Protein AF-A0A0L0DQ11-F1 (afdb_monomer)

Secondary structure (DSSP, 8-state):
-EEEE-SS-EEEEEEEEE----TTPPPEEEEEEEETTT--EEEEEEETT----EEEPP---EEEEEE-TTSEEEEEESS-TT--EEEEEEPP-TTSTTHHHHHHH-

Structure (mmCIF, N/CA/C/O backbone):
data_AF-A0A0L0DQ11-F1
#
_entry.id   AF-A0A0L0DQ11-F1
#
loop_
_atom_site.group_PDB
_atom_site.id
_atom_site.type_symbol
_atom_site.label_atom_id
_atom_site.label_alt_id
_atom_site.label_comp_id
_atom_site.label_asym_id
_atom_site.label_entity_id
_atom_site.label_seq_id
_atom_site.pdbx_PDB_ins_code
_atom_site.Cartn_x
_atom_site.Cartn_y
_atom_site.Cartn_z
_atom_site.occupancy
_atom_site.B_iso_or_equiv
_atom_site.auth_seq_id
_atom_site.auth_comp_id
_atom_site.auth_asym_id
_atom_site.auth_atom_id
_atom_site.pdbx_PDB_model_num
ATOM 1 N N . MET A 1 1 ? 9.891 -8.397 0.583 1.00 62.97 1 MET A N 1
ATOM 2 C CA . MET A 1 1 ? 9.316 -8.032 -0.735 1.00 62.97 1 MET A CA 1
ATOM 3 C C . MET A 1 1 ? 9.749 -6.612 -1.055 1.00 62.97 1 MET A C 1
ATOM 5 O O . MET A 1 1 ? 9.482 -5.743 -0.237 1.00 62.97 1 MET A O 1
ATOM 9 N N . TH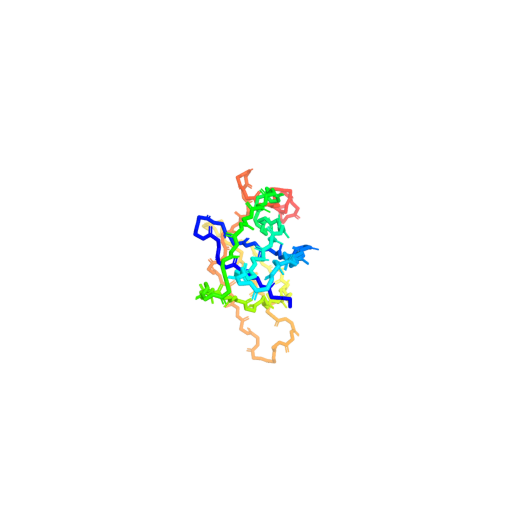R A 1 2 ? 10.456 -6.386 -2.164 1.00 74.56 2 THR A N 1
ATOM 10 C CA . THR A 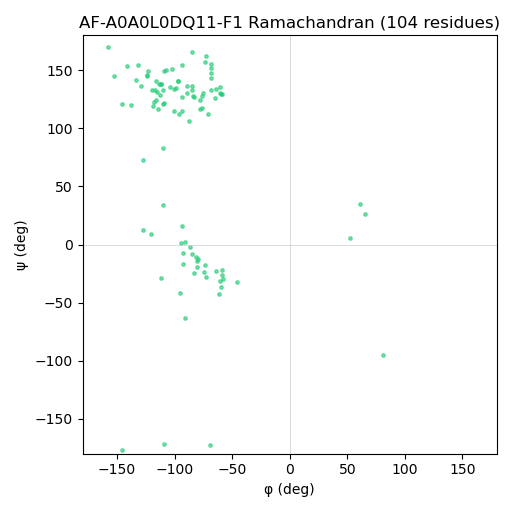1 2 ? 10.945 -5.044 -2.527 1.00 74.56 2 THR A CA 1
ATOM 11 C C . THR A 1 2 ? 9.845 -4.257 -3.221 1.00 74.56 2 THR A C 1
ATOM 13 O O . THR A 1 2 ? 9.258 -4.729 -4.197 1.00 74.56 2 THR A O 1
ATOM 16 N N . ILE A 1 3 ? 9.581 -3.063 -2.711 1.00 84.06 3 ILE A N 1
ATOM 17 C CA . ILE A 1 3 ? 8.610 -2.126 -3.260 1.00 84.06 3 ILE A CA 1
ATOM 18 C C . ILE A 1 3 ? 9.344 -0.925 -3.833 1.00 84.06 3 ILE A C 1
ATOM 20 O O . ILE A 1 3 ? 10.284 -0.430 -3.218 1.00 84.06 3 ILE A O 1
ATOM 24 N N . LEU A 1 4 ? 8.903 -0.463 -4.999 1.00 86.25 4 LEU A N 1
ATOM 25 C CA . LEU A 1 4 ? 9.477 0.680 -5.690 1.00 86.25 4 LEU A CA 1
ATOM 26 C C . LEU A 1 4 ? 8.655 1.944 -5.430 1.00 86.25 4 LEU A C 1
ATOM 28 O O . LEU A 1 4 ? 7.428 1.923 -5.564 1.00 86.25 4 LEU A O 1
ATOM 32 N N . ASP A 1 5 ? 9.345 3.042 -5.133 1.00 85.56 5 ASP A N 1
ATOM 33 C CA . ASP A 1 5 ? 8.780 4.387 -5.219 1.00 85.56 5 ASP A CA 1
ATOM 34 C C . ASP A 1 5 ? 8.595 4.758 -6.696 1.00 85.56 5 ASP A C 1
ATOM 36 O O . ASP A 1 5 ? 9.573 4.892 -7.437 1.00 85.56 5 ASP A O 1
ATOM 40 N N . CYS A 1 6 ? 7.344 4.879 -7.131 1.00 80.94 6 CYS A N 1
ATOM 41 C CA . CYS A 1 6 ? 6.983 5.255 -8.495 1.00 80.94 6 CYS A CA 1
ATOM 42 C C . CYS A 1 6 ? 6.379 6.669 -8.538 1.00 80.94 6 CYS A C 1
ATOM 44 O O . CYS A 1 6 ? 5.461 6.934 -9.318 1.00 80.94 6 CYS A O 1
ATOM 46 N N . GLY A 1 7 ? 6.852 7.567 -7.665 1.00 79.00 7 GLY A N 1
ATOM 47 C CA . GLY A 1 7 ? 6.374 8.942 -7.554 1.00 79.00 7 GLY A CA 1
ATOM 48 C C . GLY A 1 7 ? 5.087 9.015 -6.740 1.00 79.00 7 GLY A C 1
ATOM 49 O O . GLY A 1 7 ? 5.121 9.065 -5.518 1.00 79.00 7 GLY A O 1
ATOM 50 N N . GLU A 1 8 ? 3.937 9.009 -7.414 1.00 73.94 8 GLU A N 1
ATOM 51 C CA . GLU A 1 8 ? 2.626 9.094 -6.746 1.00 73.94 8 GLU A CA 1
ATOM 52 C C . GLU A 1 8 ? 2.135 7.747 -6.198 1.00 73.94 8 GLU A C 1
ATOM 54 O O . GLU A 1 8 ? 1.137 7.691 -5.485 1.00 73.94 8 GLU A O 1
ATOM 59 N N . ASN A 1 9 ? 2.792 6.640 -6.559 1.00 82.25 9 ASN A N 1
ATOM 60 C CA . ASN A 1 9 ? 2.362 5.304 -6.164 1.00 82.25 9 ASN A CA 1
ATOM 61 C C . ASN A 1 9 ? 3.524 4.462 -5.647 1.00 82.25 9 ASN A C 1
ATOM 63 O O . ASN A 1 9 ? 4.622 4.447 -6.201 1.00 82.25 9 ASN A O 1
ATOM 67 N N . VAL A 1 10 ? 3.225 3.685 -4.615 1.00 89.06 10 VAL A N 1
ATOM 68 C CA . VAL A 1 10 ? 4.125 2.707 -4.018 1.00 89.06 10 VAL A CA 1
ATOM 69 C C . VAL A 1 10 ? 3.799 1.345 -4.631 1.00 89.06 10 VAL A C 1
ATOM 71 O O . VAL A 1 10 ? 2.702 0.822 -4.436 1.00 89.06 10 VAL A O 1
ATOM 74 N N . CYS A 1 11 ? 4.712 0.783 -5.426 1.00 92.19 11 CYS A N 1
ATOM 75 C CA . CYS A 1 11 ? 4.401 -0.360 -6.290 1.00 92.19 11 CYS A CA 1
ATOM 76 C C . CYS A 1 11 ? 5.197 -1.618 -5.943 1.00 92.19 11 CYS A C 1
ATOM 78 O O . CYS A 1 11 ? 6.427 -1.612 -5.866 1.00 92.19 11 CYS A O 1
ATOM 80 N N . LYS A 1 12 ? 4.497 -2.750 -5.859 1.00 91.94 12 LYS A N 1
ATOM 81 C CA . LYS A 1 12 ? 5.109 -4.077 -5.909 1.00 91.94 12 LYS A CA 1
ATOM 82 C C . LYS A 1 12 ? 5.448 -4.406 -7.359 1.00 91.94 12 LYS A C 1
ATOM 84 O O . LYS A 1 12 ? 4.570 -4.410 -8.223 1.00 91.94 12 LYS A O 1
ATOM 89 N N . ILE A 1 13 ? 6.712 -4.718 -7.626 1.00 91.12 13 ILE A N 1
ATOM 90 C CA . ILE A 1 13 ? 7.146 -5.117 -8.966 1.00 91.12 13 ILE A CA 1
ATOM 91 C C . ILE A 1 13 ? 6.706 -6.552 -9.249 1.00 91.12 13 ILE A C 1
ATOM 93 O O . ILE A 1 13 ? 6.920 -7.454 -8.441 1.00 91.12 13 ILE A O 1
ATOM 97 N N . THR A 1 14 ? 6.080 -6.749 -10.406 1.00 92.88 14 THR A N 1
ATOM 98 C CA . THR A 1 14 ? 5.548 -8.045 -10.854 1.00 92.88 14 THR A CA 1
ATOM 99 C C . THR A 1 14 ? 6.309 -8.621 -12.042 1.00 92.88 14 THR A C 1
ATOM 101 O O . THR A 1 14 ? 6.370 -9.836 -12.179 1.00 92.88 14 THR A O 1
ATOM 104 N N . ASP A 1 15 ? 6.900 -7.771 -12.888 1.00 92.88 15 ASP A N 1
ATOM 105 C CA . ASP A 1 15 ? 7.671 -8.195 -14.058 1.00 92.88 15 ASP A CA 1
ATOM 106 C C . ASP A 1 15 ? 8.738 -7.153 -14.424 1.00 92.88 15 ASP A C 1
ATOM 108 O O . ASP A 1 15 ? 8.521 -5.944 -14.289 1.00 92.88 15 ASP A O 1
ATOM 112 N N . VAL A 1 16 ? 9.890 -7.626 -14.906 1.00 90.94 16 VAL A N 1
ATOM 113 C CA . VAL A 1 16 ? 11.001 -6.789 -15.377 1.00 90.94 16 VAL A CA 1
ATOM 114 C C . VAL A 1 16 ? 11.578 -7.385 -16.656 1.00 90.94 16 VAL A C 1
ATOM 116 O O . VAL A 1 16 ? 12.123 -8.486 -16.651 1.00 90.94 16 VAL A O 1
ATOM 119 N N . LYS A 1 17 ? 11.540 -6.623 -17.753 1.00 92.12 17 LYS A N 1
ATOM 120 C CA . LYS A 1 17 ? 12.147 -7.002 -19.037 1.00 92.12 17 LYS A CA 1
ATOM 121 C C . LYS A 1 17 ? 13.304 -6.080 -19.377 1.00 92.12 17 LYS A C 1
ATOM 123 O O . LYS A 1 17 ? 13.203 -4.867 -19.241 1.00 92.12 17 LYS A O 1
ATOM 128 N N . LEU A 1 18 ? 14.397 -6.640 -19.876 1.00 91.00 18 LEU A N 1
ATOM 129 C CA . LEU A 1 18 ? 15.550 -5.871 -20.343 1.00 91.00 18 LEU A CA 1
ATOM 130 C C . LEU A 1 18 ? 15.528 -5.773 -21.869 1.00 91.00 18 LEU A C 1
ATOM 132 O O . LEU A 1 18 ? 15.327 -6.774 -22.558 1.00 91.00 18 LEU A O 1
ATOM 136 N N . SER A 1 19 ? 15.759 -4.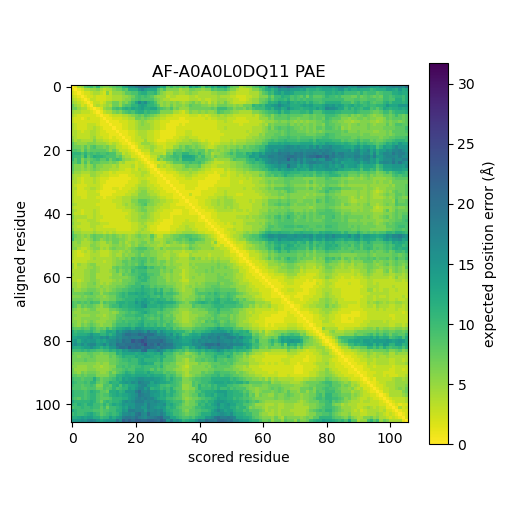577 -22.406 1.00 92.75 19 SER A N 1
ATOM 137 C CA . SER A 1 19 ? 15.999 -4.404 -23.834 1.00 92.75 19 SER A CA 1
ATOM 138 C C . SER A 1 19 ? 17.345 -5.020 -24.213 1.00 92.75 19 SER A C 1
ATOM 140 O O . SER A 1 19 ? 18.298 -5.011 -23.432 1.00 92.75 19 SER A O 1
ATOM 142 N N . ARG A 1 20 ? 17.427 -5.543 -25.439 1.00 87.31 20 ARG A N 1
ATOM 143 C CA . ARG A 1 20 ? 18.666 -6.051 -26.038 1.00 87.31 20 ARG A CA 1
ATOM 144 C C . ARG A 1 20 ? 19.090 -5.109 -27.163 1.00 87.31 20 ARG A C 1
ATOM 146 O O . ARG A 1 20 ? 18.712 -5.333 -28.312 1.00 87.31 20 ARG A O 1
ATOM 153 N N . PRO A 1 21 ? 19.774 -4.002 -26.843 1.00 84.56 21 PRO A N 1
ATOM 154 C CA . PRO A 1 21 ? 20.253 -3.086 -27.864 1.00 84.56 21 PRO A CA 1
ATOM 155 C C . PRO A 1 21 ? 21.363 -3.725 -28.710 1.00 84.56 21 PRO A C 1
ATOM 157 O O . PRO A 1 21 ? 22.077 -4.615 -28.253 1.00 84.56 21 PRO A O 1
ATOM 160 N N . GLY A 1 22 ? 21.526 -3.241 -29.944 1.00 87.56 22 GLY A N 1
ATOM 161 C CA . GLY A 1 22 ? 22.671 -3.589 -30.789 1.00 87.56 22 GLY A CA 1
ATOM 162 C C . GLY A 1 22 ? 23.990 -2.988 -30.280 1.00 87.56 22 GLY A C 1
ATOM 163 O O . GLY A 1 22 ? 24.036 -2.360 -29.226 1.00 87.56 22 GLY A O 1
ATOM 164 N N . LYS A 1 23 ? 25.060 -3.125 -31.074 1.00 85.88 23 LYS A N 1
ATOM 165 C CA . LYS A 1 23 ? 26.465 -2.828 -30.711 1.00 85.88 23 LYS A CA 1
ATOM 166 C C . LYS A 1 23 ? 26.723 -1.500 -29.973 1.00 85.88 23 LYS A C 1
ATOM 168 O O . LYS A 1 23 ? 27.647 -1.436 -29.173 1.00 85.88 23 LYS A O 1
ATOM 173 N N . HIS A 1 24 ? 25.940 -0.456 -30.241 1.00 89.94 24 HIS A N 1
ATOM 174 C CA . HIS A 1 24 ? 26.125 0.882 -29.661 1.00 89.94 24 HIS A CA 1
ATOM 175 C C . HIS A 1 24 ? 24.923 1.380 -28.847 1.00 89.94 24 HIS A C 1
ATOM 177 O O . HIS A 1 24 ? 24.865 2.557 -28.507 1.00 89.94 24 HIS A O 1
ATOM 183 N N . GLY A 1 25 ? 23.927 0.534 -28.576 1.00 85.56 25 GLY A N 1
ATOM 184 C CA . GLY A 1 25 ? 22.715 0.983 -27.895 1.00 85.56 25 GLY A CA 1
ATOM 185 C C . GLY A 1 25 ? 22.768 0.793 -26.380 1.00 85.56 25 GLY A C 1
ATOM 186 O O . GLY A 1 25 ? 23.432 -0.099 -25.857 1.00 85.56 25 GLY A O 1
ATOM 187 N N . HIS A 1 26 ? 22.001 1.619 -25.674 1.00 87.69 26 HIS A N 1
ATOM 188 C CA . HIS A 1 26 ? 21.859 1.538 -24.224 1.00 87.69 26 HIS A CA 1
ATOM 189 C C . HIS A 1 26 ? 20.716 0.601 -23.833 1.00 87.69 26 HIS A C 1
ATOM 191 O O . HIS A 1 26 ? 19.625 0.643 -24.415 1.00 87.69 26 HIS A O 1
ATOM 197 N N . ALA A 1 27 ? 20.962 -0.237 -22.827 1.00 89.12 27 ALA A N 1
ATOM 198 C CA . ALA A 1 27 ? 19.939 -1.114 -22.282 1.00 89.12 27 ALA A CA 1
ATOM 199 C C . ALA A 1 27 ? 18.860 -0.294 -21.559 1.00 89.12 27 ALA A C 1
ATOM 201 O O . ALA A 1 27 ? 19.139 0.707 -20.893 1.00 89.12 27 ALA A O 1
ATOM 202 N N . LYS A 1 28 ? 17.616 -0.746 -21.689 1.00 90.69 28 LYS A N 1
ATOM 203 C CA . LYS A 1 28 ? 16.429 -0.186 -21.045 1.00 90.69 28 LYS A CA 1
ATOM 204 C C . LYS A 1 28 ? 15.736 -1.285 -20.256 1.00 90.69 28 LYS A C 1
ATOM 206 O O . LYS A 1 28 ? 15.751 -2.439 -20.676 1.00 90.69 28 LYS A O 1
ATOM 211 N N . LYS A 1 29 ? 15.130 -0.941 -19.129 1.00 91.31 29 LYS A N 1
ATOM 212 C CA . LYS A 1 29 ? 14.375 -1.862 -18.279 1.00 91.31 29 LYS A CA 1
ATOM 213 C C . LYS A 1 29 ? 12.904 -1.490 -18.390 1.00 91.31 29 LYS A C 1
ATOM 215 O O . LYS A 1 29 ? 12.550 -0.359 -18.101 1.00 91.31 29 LYS A O 1
ATOM 220 N N . PHE A 1 30 ? 12.063 -2.411 -18.820 1.00 92.25 30 PHE A N 1
ATOM 221 C CA . PHE A 1 30 ? 10.614 -2.272 -18.790 1.00 92.25 30 PHE A CA 1
ATOM 222 C C . PHE A 1 30 ? 10.142 -2.914 -17.499 1.00 92.25 30 PHE A C 1
ATOM 224 O O . PHE A 1 30 ? 10.324 -4.115 -17.310 1.00 92.25 30 PHE A O 1
A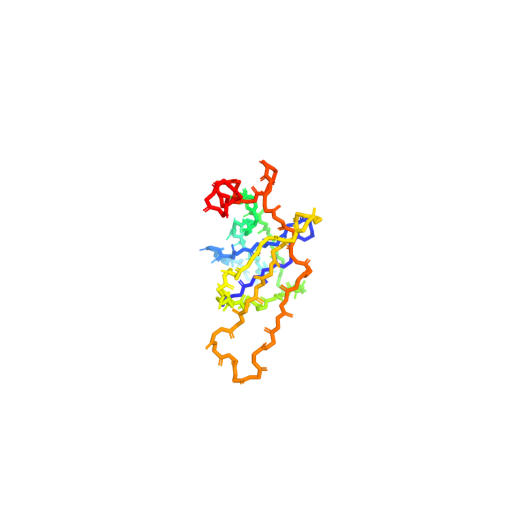TOM 231 N N . VAL A 1 31 ? 9.581 -2.119 -16.605 1.00 91.44 31 VAL A N 1
ATOM 232 C CA . VAL A 1 31 ? 9.144 -2.573 -15.291 1.00 91.44 31 VAL A CA 1
ATOM 233 C C . VAL A 1 31 ? 7.632 -2.488 -15.247 1.00 91.44 31 VAL A C 1
ATOM 235 O O . VAL A 1 31 ? 7.051 -1.463 -15.590 1.00 91.44 31 VAL A O 1
ATOM 238 N N . THR A 1 32 ? 6.994 -3.580 -14.844 1.00 92.62 32 THR A N 1
ATOM 239 C CA . THR A 1 32 ? 5.554 -3.640 -14.600 1.00 92.62 32 THR A CA 1
ATOM 240 C C . THR A 1 32 ? 5.311 -4.026 -13.151 1.00 92.62 32 THR A C 1
ATOM 242 O O . THR A 1 32 ? 5.899 -4.984 -12.640 1.00 92.62 32 THR A O 1
ATOM 245 N N . GLY A 1 33 ? 4.421 -3.302 -12.488 1.00 92.38 33 GLY A N 1
ATOM 246 C CA . GLY A 1 33 ? 4.044 -3.547 -11.104 1.00 92.38 33 GLY A CA 1
ATOM 247 C C . GLY A 1 33 ? 2.581 -3.229 -10.839 1.00 92.38 33 GLY A C 1
ATOM 248 O O . GLY A 1 33 ? 1.831 -2.863 -11.745 1.00 92.38 33 GLY A O 1
ATOM 249 N N . LYS A 1 34 ? 2.194 -3.364 -9.577 1.00 92.62 34 LYS A N 1
ATOM 250 C CA . LYS A 1 34 ? 0.885 -2.967 -9.059 1.00 92.62 34 LYS A CA 1
ATOM 251 C C . LYS A 1 34 ? 1.080 -2.104 -7.820 1.00 92.62 34 LYS A C 1
ATOM 253 O O . LYS A 1 34 ? 1.923 -2.430 -6.983 1.00 92.62 34 LYS A O 1
ATOM 258 N N . CYS A 1 35 ? 0.327 -1.014 -7.722 1.00 90.12 35 CYS A N 1
ATOM 259 C CA . CYS A 1 35 ? 0.275 -0.187 -6.521 1.00 90.12 35 CYS A CA 1
ATOM 260 C C . CYS A 1 35 ? -0.217 -1.042 -5.348 1.00 90.12 35 CYS A C 1
ATOM 262 O O . CYS A 1 35 ? -1.226 -1.727 -5.482 1.00 90.12 35 CYS A O 1
ATOM 264 N N . VAL A 1 36 ? 0.490 -1.026 -4.217 1.00 88.06 36 VAL A N 1
ATOM 265 C CA . VAL A 1 36 ? 0.136 -1.881 -3.067 1.00 88.06 36 VAL A CA 1
ATOM 266 C C . VAL A 1 36 ? -1.103 -1.415 -2.321 1.00 88.06 36 VAL A C 1
ATOM 268 O O . VAL A 1 36 ? -1.696 -2.203 -1.598 1.00 88.06 36 VAL A O 1
ATOM 271 N N . LEU A 1 37 ? -1.493 -0.158 -2.526 1.00 85.44 37 LEU A N 1
ATOM 272 C CA . LEU A 1 37 ? -2.731 0.394 -1.997 1.00 85.44 37 LEU A CA 1
ATOM 273 C C . LEU A 1 37 ? -3.843 0.181 -3.034 1.00 85.44 37 LEU A C 1
ATOM 275 O O . LEU A 1 37 ? -4.763 -0.592 -2.846 1.00 85.44 37 LEU A O 1
ATOM 279 N N . THR A 1 38 ? -3.727 0.784 -4.212 1.00 86.69 38 THR A N 1
ATOM 280 C CA . THR A 1 38 ? -4.875 0.858 -5.139 1.00 86.69 38 THR A CA 1
ATOM 281 C C . THR A 1 38 ? -5.048 -0.340 -6.086 1.00 86.69 38 THR A C 1
ATOM 283 O O . THR A 1 38 ? -5.927 -0.305 -6.940 1.00 86.69 38 THR A O 1
ATOM 286 N N . ASP A 1 39 ? -4.156 -1.338 -6.048 1.00 87.75 39 ASP A N 1
ATOM 287 C CA . ASP A 1 39 ? -3.995 -2.428 -7.041 1.00 87.75 39 ASP A CA 1
ATOM 288 C C . ASP A 1 39 ? -3.853 -1.963 -8.512 1.00 87.75 39 ASP A C 1
ATOM 290 O O . ASP A 1 39 ? -3.768 -2.765 -9.450 1.00 87.75 39 ASP A O 1
ATOM 294 N N . ARG A 1 40 ? -3.765 -0.647 -8.746 1.00 88.94 40 ARG A N 1
ATOM 295 C CA . ARG A 1 40 ? -3.615 -0.072 -10.081 1.00 88.94 40 ARG A CA 1
ATOM 296 C C . ARG A 1 40 ? -2.292 -0.509 -10.688 1.00 88.94 40 ARG A C 1
ATOM 298 O O . ARG A 1 40 ? -1.235 -0.451 -10.055 1.00 88.94 40 ARG A O 1
ATOM 305 N N . LYS A 1 41 ? -2.355 -0.934 -11.947 1.00 91.00 41 LYS A N 1
ATOM 306 C CA . LYS A 1 41 ? -1.181 -1.358 -12.704 1.00 91.00 41 LYS A CA 1
ATOM 307 C C . LYS A 1 41 ? -0.274 -0.162 -12.987 1.00 91.00 41 LYS A C 1
ATOM 309 O O . LYS A 1 41 ? -0.717 0.860 -13.499 1.00 91.00 41 LYS A O 1
ATOM 314 N N . PHE A 1 42 ? 1.010 -0.354 -12.736 1.00 89.94 42 PHE A N 1
ATOM 315 C CA . PHE A 1 42 ? 2.083 0.569 -13.061 1.00 89.94 42 PHE A CA 1
ATOM 316 C C . PHE A 1 42 ? 2.967 -0.038 -14.154 1.00 89.94 42 PHE A C 1
ATOM 318 O O . PHE A 1 42 ? 3.256 -1.239 -14.146 1.00 89.94 42 PHE A O 1
ATOM 325 N N . THR A 1 43 ? 3.377 0.760 -15.137 1.00 90.69 43 THR A N 1
ATOM 326 C CA . THR A 1 43 ? 4.307 0.326 -16.186 1.00 90.69 43 THR A CA 1
ATOM 327 C C . THR A 1 43 ? 5.191 1.490 -16.592 1.00 90.69 43 THR A C 1
ATOM 329 O O . THR A 1 43 ? 4.685 2.504 -17.063 1.00 90.69 43 THR A O 1
ATOM 332 N N . GLU A 1 44 ? 6.503 1.324 -16.454 1.00 88.44 44 GLU A N 1
ATOM 333 C CA . GLU A 1 44 ? 7.472 2.366 -16.788 1.00 88.44 44 GLU A CA 1
ATOM 334 C C . GLU A 1 44 ? 8.728 1.784 -17.447 1.00 88.44 44 GLU A C 1
ATOM 336 O O . GLU A 1 44 ? 9.081 0.612 -17.275 1.00 88.44 44 GLU A O 1
ATOM 341 N N . ILE A 1 45 ? 9.386 2.614 -18.259 1.00 90.75 45 ILE A N 1
ATOM 342 C CA . ILE A 1 45 ? 10.637 2.286 -18.934 1.00 90.75 45 ILE A CA 1
ATOM 343 C C . ILE A 1 45 ? 11.755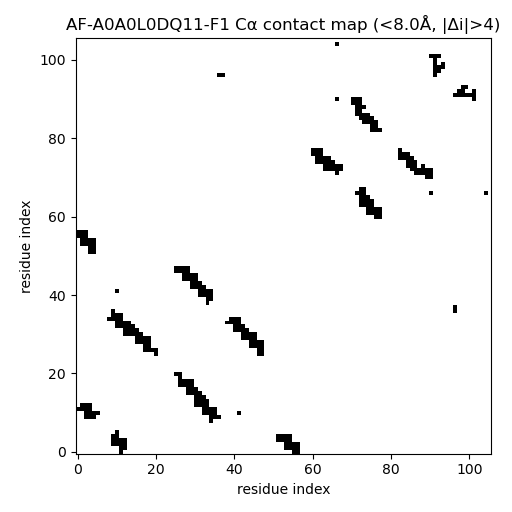 3.090 -18.298 1.00 90.75 45 ILE A C 1
ATOM 345 O O . ILE A 1 45 ? 11.785 4.314 -18.377 1.00 90.75 45 ILE A O 1
ATOM 349 N N . PHE A 1 46 ? 12.743 2.381 -17.784 1.00 88.94 46 PHE A N 1
ATOM 350 C CA . PHE A 1 46 ? 13.907 2.977 -17.170 1.00 88.94 46 PHE A CA 1
ATOM 351 C C . PHE A 1 46 ? 15.159 2.806 -18.013 1.00 88.94 46 PHE A C 1
ATOM 353 O O . PHE A 1 46 ? 15.349 1.811 -18.717 1.00 88.94 46 PHE A O 1
ATOM 360 N N . THR A 1 47 ? 16.055 3.779 -17.910 1.00 89.69 47 THR A N 1
ATOM 361 C CA . THR A 1 47 ? 17.392 3.685 -18.498 1.00 89.69 47 THR A CA 1
ATOM 362 C C . THR A 1 47 ? 18.336 2.955 -17.547 1.00 89.69 47 THR A C 1
ATOM 364 O O . THR A 1 47 ? 18.042 2.783 -16.364 1.00 89.69 47 THR A O 1
ATOM 367 N N . HIS A 1 48 ? 19.495 2.522 -18.042 1.00 80.50 48 HIS A N 1
ATOM 368 C CA . HIS A 1 48 ? 20.477 1.822 -17.212 1.00 80.50 48 HIS A CA 1
ATOM 369 C C . HIS A 1 48 ? 20.956 2.640 -15.995 1.00 80.50 48 HIS A C 1
ATOM 371 O O . HIS A 1 48 ? 21.283 2.054 -14.966 1.00 80.50 48 HIS A O 1
ATOM 377 N N . HIS A 1 49 ? 20.970 3.972 -16.103 1.00 83.62 49 HIS A N 1
ATOM 378 C CA . HIS A 1 49 ? 21.448 4.885 -15.058 1.00 83.62 49 HIS A CA 1
ATOM 379 C C . HIS A 1 49 ? 20.338 5.413 -14.141 1.00 83.62 49 HIS A C 1
ATOM 381 O O . HIS A 1 49 ? 20.616 6.216 -13.256 1.00 83.62 49 HIS A O 1
ATOM 387 N N . SER A 1 50 ? 19.089 4.992 -14.347 1.00 85.19 50 SER A N 1
ATOM 388 C CA . SER A 1 50 ? 17.982 5.391 -13.481 1.00 85.19 50 SER A CA 1
ATOM 389 C C . SER A 1 50 ? 18.201 4.836 -12.066 1.00 85.19 50 SER A C 1
ATOM 391 O O . SER A 1 50 ? 18.418 3.635 -11.893 1.00 85.19 50 SER A O 1
ATOM 393 N N . VAL A 1 51 ? 18.163 5.722 -11.069 1.00 82.06 51 VAL A N 1
ATOM 394 C CA . VAL A 1 51 ? 18.232 5.384 -9.641 1.00 82.06 51 VAL A CA 1
ATOM 395 C C . VAL A 1 51 ? 16.814 5.330 -9.090 1.00 82.06 51 VAL A C 1
ATOM 397 O O . VAL A 1 51 ? 15.991 6.176 -9.433 1.00 82.06 51 VAL A O 1
ATOM 400 N N . PHE A 1 52 ? 16.546 4.362 -8.218 1.00 80.75 52 PHE A N 1
ATOM 401 C CA . PHE A 1 52 ? 15.238 4.196 -7.596 1.00 80.75 52 PHE A CA 1
ATOM 402 C C . PHE A 1 52 ? 15.342 4.212 -6.089 1.00 80.75 52 PHE A C 1
ATOM 404 O O . PHE A 1 52 ? 16.285 3.661 -5.517 1.00 80.75 52 PHE A O 1
ATOM 411 N N . LYS A 1 53 ? 14.316 4.776 -5.460 1.00 85.94 53 LYS A N 1
ATOM 412 C CA . LYS A 1 53 ? 14.049 4.532 -4.052 1.00 85.94 53 LYS A CA 1
ATOM 413 C C . LYS A 1 53 ? 13.241 3.251 -3.942 1.00 85.94 53 LYS A C 1
ATOM 415 O O . LYS A 1 53 ? 12.328 3.003 -4.731 1.00 85.94 53 LYS A O 1
ATOM 420 N N . TYR A 1 54 ? 13.614 2.428 -2.979 1.00 87.12 54 TYR A N 1
ATOM 421 C CA . TYR A 1 54 ? 12.882 1.222 -2.661 1.00 87.12 54 TYR A CA 1
ATOM 422 C C . TYR A 1 54 ? 12.659 1.147 -1.163 1.00 87.12 54 TYR A C 1
ATOM 424 O O . TYR A 1 54 ? 13.432 1.691 -0.374 1.00 87.12 54 TYR A O 1
ATOM 432 N N . PHE A 1 55 ? 11.605 0.434 -0.801 1.00 86.31 55 PHE A N 1
ATOM 433 C CA . PHE A 1 55 ? 11.238 0.177 0.575 1.00 86.31 55 PHE A CA 1
ATOM 434 C C . PHE A 1 55 ? 11.159 -1.326 0.799 1.00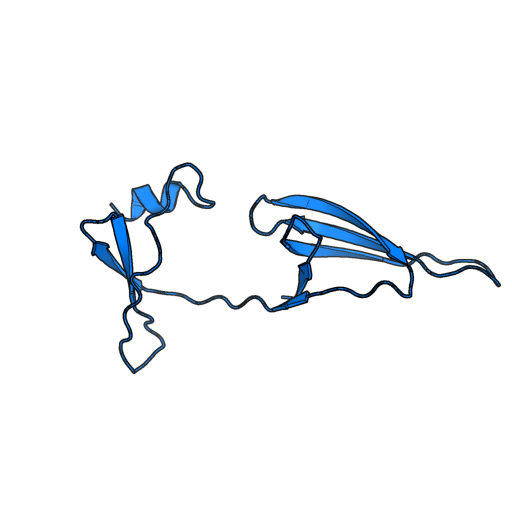 86.31 55 PHE A C 1
ATOM 436 O O . PHE A 1 55 ? 10.826 -2.108 -0.106 1.00 86.31 55 PHE A O 1
ATOM 443 N N . THR A 1 56 ? 11.466 -1.721 2.026 1.00 84.75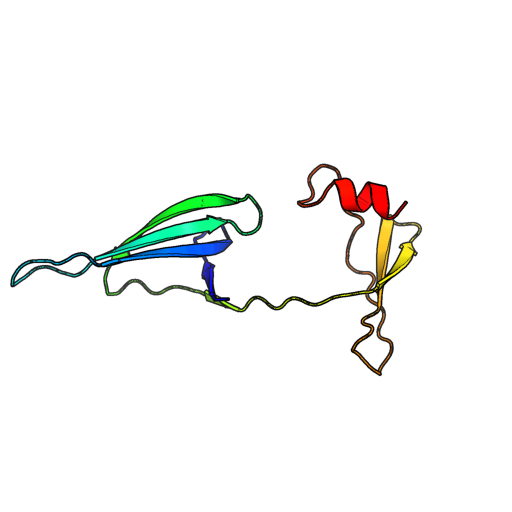 56 THR A N 1
ATOM 444 C CA . THR A 1 56 ? 11.178 -3.063 2.513 1.00 84.75 56 THR A CA 1
ATOM 445 C C . THR A 1 56 ? 9.829 -3.015 3.206 1.00 84.75 56 THR A C 1
ATOM 447 O O . THR A 1 56 ? 9.623 -2.190 4.088 1.00 84.75 56 THR A O 1
ATOM 450 N N . MET A 1 57 ? 8.919 -3.899 2.807 1.00 81.94 57 MET A N 1
ATOM 451 C CA . MET A 1 57 ? 7.685 -4.109 3.563 1.00 81.94 57 MET A CA 1
ATOM 452 C C . MET A 1 57 ? 7.968 -4.933 4.809 1.00 81.94 57 MET A C 1
ATOM 454 O O . MET A 1 57 ? 8.518 -6.033 4.687 1.00 81.94 57 MET A O 1
ATOM 458 N N . ALA A 1 58 ? 7.535 -4.419 5.953 1.00 83.88 58 ALA A N 1
ATOM 459 C CA . ALA A 1 58 ? 7.290 -5.194 7.157 1.00 83.88 58 ALA A CA 1
ATOM 460 C C . ALA A 1 58 ? 5.791 -5.514 7.225 1.00 83.88 58 ALA A C 1
ATOM 462 O O . ALA A 1 58 ? 4.964 -4.692 6.837 1.00 83.88 58 ALA A O 1
ATOM 463 N N . ASN A 1 59 ? 5.465 -6.728 7.660 1.00 84.69 59 ASN A N 1
ATOM 464 C CA . ASN A 1 59 ? 4.101 -7.115 7.988 1.00 84.69 59 ASN A CA 1
ATOM 465 C C . ASN A 1 59 ? 4.110 -7.492 9.461 1.00 84.69 59 ASN A C 1
ATOM 467 O O . ASN A 1 59 ? 4.814 -8.428 9.842 1.00 84.69 59 ASN A O 1
ATOM 471 N N . GLU A 1 60 ? 3.329 -6.775 10.247 1.00 86.88 60 GLU A N 1
ATOM 472 C CA . GLU A 1 60 ? 3.169 -6.991 11.679 1.00 86.88 60 GLU A CA 1
ATOM 473 C C . GLU A 1 60 ? 1.713 -7.379 11.923 1.00 86.88 60 GLU A C 1
ATOM 475 O O . GLU A 1 60 ? 0.807 -6.913 11.228 1.00 86.88 60 GLU A O 1
ATOM 480 N N . THR A 1 61 ? 1.494 -8.320 12.837 1.00 88.06 61 THR A N 1
ATOM 481 C CA . THR A 1 61 ? 0.156 -8.828 13.151 1.00 88.06 61 THR A CA 1
ATOM 482 C C . THR A 1 61 ? -0.179 -8.437 14.572 1.00 88.06 61 THR A C 1
ATOM 484 O O . THR A 1 61 ? 0.461 -8.905 15.506 1.00 88.06 61 THR A O 1
ATOM 487 N N . TYR A 1 62 ? -1.210 -7.616 14.713 1.00 90.69 62 TYR A N 1
ATOM 488 C CA . TYR A 1 62 ? -1.696 -7.150 16.002 1.00 90.69 62 TYR A CA 1
ATOM 489 C C . TYR A 1 62 ? -3.021 -7.820 16.344 1.00 90.69 62 TYR A C 1
ATOM 491 O O . TYR A 1 62 ? -3.818 -8.146 15.460 1.00 90.69 62 TYR A O 1
ATOM 499 N N . THR A 1 63 ? -3.268 -7.998 17.635 1.00 90.00 63 THR A N 1
ATOM 500 C CA . THR A 1 63 ? -4.595 -8.340 18.148 1.00 90.00 63 THR A CA 1
ATOM 501 C C . THR A 1 63 ? -5.351 -7.053 18.440 1.00 90.00 63 THR A C 1
ATOM 503 O O . THR A 1 63 ? -4.823 -6.167 19.105 1.00 90.00 63 THR A O 1
ATOM 506 N N . VAL A 1 64 ? -6.585 -6.951 17.943 1.00 91.06 64 VAL A N 1
ATOM 507 C CA . VAL A 1 64 ? -7.488 -5.849 18.295 1.00 91.06 64 VAL A CA 1
ATOM 508 C C . VAL A 1 64 ? -8.034 -6.121 19.692 1.00 91.06 64 VAL A C 1
ATOM 510 O O . VAL A 1 64 ? -8.687 -7.143 19.906 1.00 91.06 64 VAL A O 1
ATOM 513 N N . CYS A 1 65 ? -7.735 -5.234 20.633 1.00 91.88 65 CYS A N 1
ATOM 514 C CA . CYS A 1 65 ? -8.179 -5.346 22.018 1.00 91.88 65 CYS A CA 1
ATOM 515 C C . CYS A 1 65 ? -9.457 -4.551 22.267 1.00 91.88 65 CYS A C 1
ATOM 517 O O . CYS A 1 65 ? -10.341 -5.046 22.961 1.00 91.88 65 CYS A O 1
ATOM 519 N N . ASP A 1 66 ? -9.544 -3.345 21.705 1.00 92.25 66 ASP A N 1
ATOM 520 C CA . ASP A 1 66 ? -10.694 -2.461 21.873 1.00 92.25 66 ASP A CA 1
ATOM 521 C C . ASP A 1 66 ? -10.791 -1.433 20.732 1.00 92.25 66 ASP A C 1
ATOM 523 O O . ASP A 1 66 ? -9.859 -1.285 19.931 1.00 92.25 66 ASP A O 1
ATOM 527 N N . ILE A 1 67 ? -11.913 -0.718 20.676 1.00 92.31 67 ILE A N 1
ATOM 528 C CA . ILE A 1 67 ? -12.106 0.485 19.860 1.00 92.31 67 ILE A CA 1
ATOM 529 C C . ILE A 1 67 ? -12.339 1.649 20.820 1.00 92.31 67 ILE A C 1
ATOM 531 O O . ILE A 1 67 ? -13.239 1.596 21.654 1.00 92.31 67 ILE A O 1
ATOM 535 N N . THR A 1 68 ? -11.530 2.699 20.710 1.00 91.38 68 THR A N 1
ATOM 536 C CA . THR A 1 68 ? -11.641 3.872 21.580 1.00 91.38 68 THR A CA 1
ATOM 537 C C . THR A 1 68 ? -12.872 4.713 21.238 1.00 91.38 68 THR A C 1
ATOM 539 O O . THR A 1 68 ? -13.412 4.638 20.132 1.00 91.38 68 THR A O 1
ATOM 542 N N . ASP A 1 69 ? -13.288 5.575 22.171 1.00 90.12 69 ASP A N 1
ATOM 543 C CA . ASP A 1 69 ? -14.421 6.495 21.978 1.00 90.12 69 ASP A CA 1
ATOM 544 C C . ASP A 1 69 ? -14.229 7.458 20.785 1.00 90.12 69 ASP A C 1
ATOM 546 O O . ASP A 1 69 ? -15.206 7.968 20.236 1.00 90.12 69 ASP A O 1
ATOM 550 N N . ASP A 1 70 ? -12.977 7.676 20.365 1.00 92.25 70 ASP A N 1
ATOM 551 C CA . ASP A 1 70 ? -12.592 8.532 19.238 1.00 92.25 70 ASP A CA 1
ATOM 552 C C . ASP A 1 70 ? -12.451 7.753 17.906 1.00 92.25 70 ASP A C 1
ATOM 554 O O . ASP A 1 70 ? -11.862 8.265 16.954 1.00 92.25 70 ASP A O 1
ATOM 558 N N . ASP A 1 71 ? -12.977 6.522 17.821 1.00 90.62 71 ASP A N 1
ATOM 559 C CA . ASP A 1 71 ? -12.903 5.627 16.648 1.00 90.62 71 ASP A CA 1
ATOM 560 C C . ASP A 1 71 ? -11.455 5.237 16.243 1.00 90.62 71 ASP A C 1
ATOM 562 O O . ASP A 1 71 ? -11.148 5.033 15.064 1.00 90.62 71 ASP A O 1
ATOM 566 N N . PHE A 1 72 ? -10.548 5.070 17.215 1.00 92.31 72 PHE A N 1
ATOM 567 C CA . PHE A 1 72 ? -9.216 4.477 17.002 1.00 92.31 72 PHE A CA 1
ATOM 568 C C . PHE A 1 72 ? -9.156 3.027 17.491 1.00 92.31 72 PHE A C 1
ATOM 570 O O . PHE A 1 72 ? -9.862 2.628 18.415 1.00 92.31 72 PHE A O 1
ATOM 577 N N . LEU A 1 73 ? -8.301 2.216 16.870 1.00 92.31 73 LEU A N 1
ATOM 578 C CA . LEU A 1 73 ? -8.062 0.833 17.270 1.00 92.31 73 LEU A CA 1
ATOM 579 C C . LEU A 1 73 ? -7.026 0.776 18.392 1.00 92.31 73 LEU A C 1
ATOM 581 O O . LEU A 1 73 ? -5.913 1.265 18.213 1.00 92.31 73 LEU A O 1
ATOM 585 N N . ALA A 1 74 ? -7.354 0.094 19.489 1.00 92.62 74 ALA A N 1
ATOM 586 C CA . ALA A 1 74 ? -6.379 -0.324 20.488 1.00 92.62 74 ALA A CA 1
ATOM 587 C C . ALA A 1 74 ? -5.793 -1.685 20.078 1.00 92.62 74 ALA A C 1
ATOM 589 O O . ALA A 1 74 ? -6.463 -2.722 20.137 1.00 92.62 74 ALA A O 1
ATOM 590 N N . LEU A 1 75 ? -4.548 -1.670 19.610 1.00 92.69 75 LEU A N 1
ATO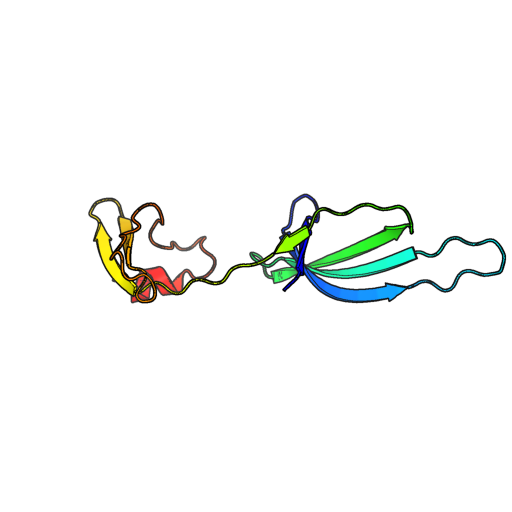M 591 C CA . LEU A 1 75 ? -3.841 -2.810 19.032 1.00 92.69 75 LEU A CA 1
ATOM 592 C C . LEU A 1 75 ? -2.724 -3.285 19.964 1.00 92.69 75 LEU A C 1
ATOM 594 O O . LEU A 1 75 ? -1.910 -2.482 20.405 1.00 92.69 75 LEU A O 1
ATOM 598 N N . MET A 1 76 ? -2.637 -4.593 20.195 1.00 91.62 76 MET A N 1
ATOM 599 C CA . MET A 1 76 ? -1.556 -5.208 20.970 1.00 91.62 76 MET A CA 1
ATOM 600 C C . MET A 1 76 ? -0.723 -6.131 20.087 1.00 91.62 76 MET A C 1
ATOM 602 O O . MET A 1 76 ? -1.274 -6.988 19.383 1.00 91.62 76 MET A O 1
ATOM 606 N N . ASP A 1 77 ? 0.600 -5.988 20.132 1.00 89.25 77 ASP A N 1
ATOM 607 C CA . ASP A 1 77 ? 1.493 -6.975 19.528 1.00 89.25 77 ASP A CA 1
ATOM 608 C C . ASP A 1 77 ? 1.597 -8.193 20.455 1.00 89.25 77 ASP A C 1
ATOM 610 O O . ASP A 1 77 ? 2.065 -8.102 21.585 1.00 89.25 77 ASP A O 1
ATOM 614 N N . ILE A 1 78 ? 1.141 -9.352 19.980 1.00 79.31 78 ILE A N 1
ATOM 615 C CA . ILE A 1 78 ? 1.206 -10.614 20.735 1.00 79.31 78 ILE A CA 1
ATOM 616 C C . ILE A 1 78 ? 2.587 -11.274 20.681 1.00 79.31 78 ILE A C 1
ATOM 618 O O . ILE A 1 78 ? 2.825 -12.256 21.385 1.00 79.31 78 ILE A O 1
ATOM 622 N N . MET A 1 79 ? 3.464 -10.806 19.792 1.00 79.25 79 MET A N 1
ATOM 623 C CA . MET A 1 79 ? 4.834 -11.293 19.656 1.00 79.25 79 MET A CA 1
ATOM 624 C C . MET A 1 79 ? 5.816 -10.479 20.497 1.00 79.25 79 MET A C 1
ATOM 626 O O . MET A 1 79 ? 6.922 -10.963 20.751 1.00 79.25 79 MET A O 1
ATOM 630 N N . ASP A 1 80 ? 5.419 -9.287 20.938 1.00 74.56 80 ASP A N 1
ATOM 631 C CA . ASP A 1 80 ? 6.204 -8.473 21.851 1.00 74.56 80 ASP A CA 1
ATOM 632 C C . ASP A 1 80 ? 5.940 -8.892 23.306 1.00 74.56 80 ASP A C 1
ATOM 634 O O . ASP A 1 80 ? 4.800 -9.084 23.729 1.00 74.56 80 ASP A O 1
ATOM 638 N N . ASN A 1 81 ? 7.005 -9.071 24.088 1.00 70.75 81 ASN A N 1
ATOM 639 C CA . ASN A 1 81 ? 6.880 -9.446 25.500 1.00 70.75 81 ASN A CA 1
ATOM 640 C C . ASN A 1 81 ? 6.568 -8.241 26.392 1.00 70.75 81 ASN A C 1
ATOM 642 O O . ASN A 1 81 ? 6.190 -8.430 27.550 1.00 70.75 81 ASN A O 1
ATOM 646 N N . ASP A 1 82 ? 6.731 -7.029 25.863 1.00 78.62 82 ASP A N 1
ATOM 647 C CA . ASP A 1 82 ? 6.597 -5.796 26.631 1.00 78.62 82 ASP A CA 1
ATOM 648 C C . ASP A 1 82 ? 5.133 -5.324 26.734 1.00 78.62 82 ASP A C 1
ATOM 650 O O . ASP A 1 82 ? 4.821 -4.447 27.538 1.00 78.62 82 ASP A O 1
ATOM 654 N N . GLY A 1 83 ? 4.207 -5.965 26.003 1.00 77.00 83 GLY A N 1
ATOM 655 C CA . GLY A 1 83 ? 2.769 -5.681 26.083 1.00 77.00 83 GLY A CA 1
ATOM 656 C C . GLY A 1 83 ? 2.394 -4.280 25.592 1.00 77.00 83 GLY A C 1
ATOM 657 O O . GLY A 1 83 ? 1.403 -3.714 26.053 1.00 77.00 83 GLY A O 1
ATOM 658 N N . GLU A 1 84 ? 3.203 -3.715 24.694 1.00 84.19 84 GLU A N 1
ATOM 659 C CA . GLU A 1 84 ? 3.008 -2.380 24.133 1.00 84.19 84 GLU A CA 1
ATOM 660 C C . GLU A 1 84 ? 1.673 -2.287 23.378 1.00 84.19 84 GLU A C 1
ATOM 662 O O . GLU A 1 84 ? 1.334 -3.127 22.534 1.00 84.19 84 GLU A O 1
ATOM 667 N N . MET A 1 85 ? 0.916 -1.237 23.702 1.00 88.88 85 MET A N 1
ATOM 668 C CA . MET A 1 85 ? -0.386 -0.936 23.113 1.00 88.88 85 MET A CA 1
ATOM 669 C C . MET A 1 85 ? -0.246 0.211 22.122 1.00 88.88 85 MET A C 1
ATOM 671 O O . MET A 1 85 ? 0.397 1.226 22.391 1.00 88.88 85 MET A O 1
ATOM 675 N N . ARG A 1 86 ? -0.884 0.056 20.969 1.00 90.88 86 ARG A N 1
ATOM 676 C CA . ARG A 1 86 ? -0.842 1.001 19.864 1.00 90.88 86 ARG A CA 1
ATOM 677 C C . ARG A 1 86 ? -2.246 1.539 19.594 1.00 90.88 86 ARG A C 1
ATOM 679 O O . ARG A 1 86 ? -3.147 0.758 19.319 1.00 90.88 86 ARG A O 1
ATOM 686 N N . GLU A 1 87 ? -2.406 2.861 19.648 1.00 93.25 87 GLU A N 1
ATOM 687 C CA . GLU A 1 87 ? -3.703 3.563 19.544 1.00 93.25 87 GLU A CA 1
ATOM 688 C C . GLU A 1 87 ? -3.715 4.668 18.463 1.00 93.25 87 GLU A C 1
ATOM 690 O O . GLU A 1 87 ? -4.618 5.493 18.399 1.00 93.25 87 GLU A O 1
ATOM 695 N N . ASP A 1 88 ? -2.708 4.711 17.586 1.00 92.38 88 ASP A N 1
ATOM 696 C CA . ASP A 1 88 ? -2.573 5.702 16.502 1.00 92.38 88 ASP A CA 1
ATOM 697 C C . ASP A 1 88 ? -3.214 5.258 15.173 1.00 92.38 88 ASP A C 1
ATOM 699 O O . ASP A 1 88 ? -3.111 5.967 14.170 1.00 92.38 88 ASP A O 1
ATOM 703 N N . VAL A 1 89 ? -3.856 4.085 15.134 1.00 91.75 89 VAL A N 1
ATOM 704 C CA . VAL A 1 89 ? -4.475 3.538 13.918 1.00 91.75 89 VAL A CA 1
ATOM 705 C C . VAL A 1 89 ? -5.985 3.793 13.947 1.00 91.75 89 VAL A C 1
ATOM 707 O O . VAL A 1 89 ? -6.662 3.227 14.803 1.00 91.75 89 VAL A O 1
ATOM 710 N N . PRO A 1 90 ? -6.540 4.610 13.033 1.00 91.88 90 PRO A N 1
ATOM 711 C CA . PRO A 1 90 ? -7.979 4.852 12.986 1.00 91.88 90 PRO A CA 1
ATOM 712 C C . PRO A 1 90 ? -8.736 3.595 12.542 1.00 91.88 90 PRO A C 1
ATOM 714 O O . PRO A 1 90 ? -8.216 2.776 11.775 1.00 91.88 90 PRO A O 1
ATOM 717 N N . LEU A 1 91 ? -9.983 3.460 12.994 1.00 90.75 91 LEU A N 1
ATOM 718 C CA . LEU A 1 91 ? -10.896 2.433 12.506 1.00 90.75 91 LEU A CA 1
ATOM 719 C C . LEU A 1 91 ? -11.090 2.597 10.982 1.00 90.75 91 LEU A C 1
ATOM 721 O O . LEU A 1 91 ? -11.391 3.703 10.529 1.00 90.75 91 LEU A O 1
ATOM 725 N N . PRO A 1 92 ? -10.935 1.527 10.175 1.00 91.38 92 PRO A N 1
ATOM 726 C CA . PRO A 1 92 ? -11.128 1.610 8.731 1.00 91.38 92 PRO A CA 1
ATOM 727 C C . PRO A 1 92 ? -12.547 2.038 8.352 1.00 91.38 92 PRO A C 1
ATOM 729 O O . PRO A 1 92 ? -13.532 1.519 8.880 1.00 91.38 92 PRO A O 1
ATOM 732 N N . ASP A 1 93 ? -12.636 2.949 7.391 1.00 87.88 93 ASP A N 1
ATOM 733 C CA . ASP A 1 93 ? -13.876 3.485 6.832 1.00 87.88 93 ASP A CA 1
ATOM 734 C C . ASP A 1 93 ? -14.123 3.003 5.389 1.00 87.88 93 ASP A C 1
ATOM 736 O O . ASP A 1 93 ? -13.418 2.138 4.867 1.00 87.88 93 ASP A O 1
ATOM 740 N N . SER A 1 94 ? -15.137 3.559 4.715 1.00 83.38 94 SER A N 1
ATOM 741 C CA . SER A 1 94 ? -15.485 3.174 3.339 1.00 83.38 94 SER A CA 1
ATOM 742 C C . SER A 1 94 ? -14.403 3.480 2.304 1.00 83.38 94 SER A C 1
ATOM 744 O O . SER A 1 94 ? -14.404 2.865 1.238 1.00 83.38 94 SER A O 1
ATOM 746 N N . ASP A 1 95 ? -13.511 4.426 2.598 1.00 82.31 95 ASP A N 1
ATOM 747 C CA . ASP A 1 95 ? -12.430 4.837 1.699 1.00 82.31 95 ASP A CA 1
ATOM 748 C C . ASP A 1 95 ? -11.131 4.060 1.979 1.00 82.31 95 ASP A C 1
ATOM 750 O O . ASP A 1 95 ? -10.161 4.135 1.215 1.00 82.31 95 ASP A O 1
ATOM 754 N N . SER A 1 96 ? -11.117 3.275 3.056 1.00 84.06 96 SER A N 1
ATOM 755 C CA . SER A 1 96 ? -10.009 2.417 3.444 1.00 84.06 96 SER A CA 1
ATOM 756 C C . SER A 1 96 ? -9.889 1.180 2.546 1.00 84.06 96 SER A C 1
ATOM 758 O O . SER A 1 96 ? -10.843 0.714 1.926 1.00 84.06 96 SER A O 1
ATOM 760 N N . LEU A 1 97 ? -8.682 0.606 2.490 1.00 78.69 97 LEU A N 1
ATOM 761 C CA . LEU A 1 97 ? -8.378 -0.566 1.652 1.00 78.69 97 LEU A CA 1
ATOM 762 C C . LEU A 1 97 ? -9.207 -1.806 1.991 1.00 78.69 97 LEU A C 1
ATOM 764 O O . LEU A 1 97 ? -9.474 -2.620 1.111 1.00 78.69 97 LEU A O 1
ATOM 768 N N . ASP A 1 98 ? -9.575 -1.941 3.261 1.00 80.00 98 ASP A N 1
ATOM 769 C CA . ASP A 1 98 ? -10.417 -3.013 3.774 1.00 80.00 98 ASP A CA 1
ATOM 770 C C . ASP A 1 98 ? -11.580 -2.390 4.554 1.00 80.00 98 ASP A C 1
ATOM 772 O O . ASP A 1 98 ? -11.606 -2.383 5.784 1.00 80.00 98 ASP A O 1
ATOM 776 N N . ALA A 1 99 ? -12.520 -1.795 3.817 1.00 79.25 99 ALA A N 1
ATOM 777 C CA . ALA A 1 99 ? -13.711 -1.162 4.386 1.00 79.25 99 ALA A CA 1
ATOM 778 C C . ALA A 1 99 ? -14.570 -2.138 5.215 1.00 79.25 99 ALA A C 1
ATOM 780 O O . ALA A 1 99 ? -15.258 -1.734 6.155 1.00 79.25 99 ALA A O 1
ATOM 781 N N . ASP A 1 100 ? -14.502 -3.434 4.904 1.00 82.50 100 ASP A N 1
ATOM 782 C CA . ASP A 1 100 ? -15.237 -4.474 5.622 1.00 82.50 100 ASP A CA 1
ATOM 783 C C . ASP A 1 100 ? -14.617 -4.758 7.000 1.00 82.50 100 ASP A C 1
ATOM 785 O O . ASP A 1 100 ? -15.311 -5.227 7.905 1.00 82.50 100 ASP A O 1
ATOM 789 N N . LEU A 1 101 ? -13.328 -4.455 7.207 1.00 82.56 101 LEU A N 1
ATOM 790 C CA . LEU A 1 101 ? -12.670 -4.631 8.503 1.00 82.56 101 LEU A CA 1
ATOM 791 C C . LEU A 1 101 ? -13.320 -3.767 9.588 1.00 82.56 101 LEU A C 1
ATOM 793 O O . LEU A 1 101 ? -13.592 -4.272 10.675 1.00 82.56 101 LEU A O 1
ATOM 797 N N . GLY A 1 102 ? -13.653 -2.511 9.276 1.00 80.38 102 GLY A N 1
ATOM 798 C CA . GLY A 1 102 ? -14.352 -1.623 10.208 1.00 80.38 102 GLY A CA 1
ATOM 799 C C . GLY A 1 102 ? -15.714 -2.174 10.644 1.00 80.38 102 GLY A C 1
ATOM 800 O O . GLY A 1 102 ? -16.086 -2.067 11.811 1.00 80.38 102 GLY A O 1
ATOM 801 N N . GLN A 1 103 ? -16.432 -2.846 9.736 1.00 81.56 103 GLN A N 1
ATOM 802 C CA . GLN A 1 103 ? -17.705 -3.509 10.047 1.00 81.56 103 GLN A CA 1
ATOM 803 C C . GLN A 1 103 ? -17.535 -4.782 10.879 1.00 81.56 103 GLN A C 1
ATOM 805 O O . GLN A 1 103 ? -18.449 -5.153 11.602 1.00 81.56 103 GLN A O 1
ATOM 810 N N . ARG A 1 104 ? -16.395 -5.470 10.757 1.00 82.50 104 ARG A N 1
ATOM 811 C CA . ARG A 1 104 ? -16.096 -6.711 11.492 1.00 82.50 104 ARG A CA 1
ATOM 812 C C . ARG A 1 104 ? -15.571 -6.464 12.903 1.00 82.50 104 ARG A C 1
ATOM 814 O O . ARG A 1 104 ? -15.636 -7.373 13.725 1.00 82.50 104 ARG A O 1
ATOM 821 N N . CYS A 1 105 ? -14.982 -5.296 13.142 1.00 79.00 105 CYS A N 1
ATOM 822 C CA . CYS A 1 105 ? -14.483 -4.894 14.454 1.00 79.00 105 CYS A CA 1
ATOM 823 C C . CYS A 1 105 ? -15.594 -4.365 15.378 1.00 79.00 105 CYS A C 1
ATOM 825 O O . CYS A 1 105 ? -15.394 -4.352 16.588 1.00 79.00 105 CYS A O 1
ATOM 827 N N . ARG A 1 106 ? -16.741 -3.955 14.822 1.00 73.25 106 ARG A N 1
ATOM 828 C CA . ARG A 1 106 ? -17.948 -3.550 15.560 1.00 73.25 106 ARG A CA 1
ATOM 829 C C . ARG A 1 106 ? -18.899 -4.731 15.758 1.00 73.25 106 ARG A C 1
ATOM 831 O O . ARG A 1 106 ? -19.583 -4.747 16.804 1.00 73.25 106 ARG A O 1
#

Mean predicted aligned error: 6.9 Å

Organism: NCBI:txid461836

Solvent-accessible surface area (backbone atoms only — not comparable to full-atom values): 6508 Å² total; per-residue (Å²): 104,72,27,36,59,64,84,92,41,55,21,39,69,74,48,78,46,72,53,83,52,63,100,87,52,76,45,35,38,40,39,33,27,28,22,74,80,80,62,47,78,43,77,50,79,38,53,78,82,65,82,76,57,68,46,77,68,81,87,84,75,63,46,81,76,48,72,46,99,85,52,22,32,34,29,33,42,79,87,50,91,82,65,59,74,44,62,88,46,66,56,42,42,87,88,39,95,52,35,64,53,35,65,72,77,106

pLDDT: mean 86.61, std 5.77, range [62.97, 93.25]

Nearest PDB structures (foldseek):
  5hy6-assembly1_A  TM=7.072E-01  e=1.984E-06  Spodoptera frugiperda
  3hks-assembly2_B  TM=7.699E-01  e=8.077E-06  Arabidopsis thaliana
  6q84-assembly1_C  TM=7.221E-01  e=7.250E-06  Saccharomyces cerevisiae S288C
  7n4d-assembly2_B  TM=7.310E-01  e=1.313E-05  Naegleria fowleri
  1bkb-assembly1_A  TM=6.939E-01  e=7.534E-04  Pyrobaculum aerophilum

Sequence (106 aa):
MTILDCGENVCKITDVKLSRPGKHGHAKKFVTGKCVLTDRKFTEIFTHHSVFKYFTMANETYTVCDITDDDFLALMDIMDNDGEMREDVPLPDSDSLDADLGQRCR

InterPro domains:
  IPR001884 Translation elongation factor IF5A-like [PTHR11673] (9-103)
  IPR008991 Translation protein SH3-like domain superfamily [SSF50104] (7-49)
  IPR012340 Nucleic acid-binding, OB-fold [G3DSA:2.40.50.140] (57-106)
  IPR012340 Nucleic acid-binding, OB-fold [SSF50249] (60-99)
  IPR014722 Large ribosomal subunit protein uL2, domain 2 [G3DSA:2.30.30.30] (2-54)
  IPR019769 Translation initiation factor 5A, hypusine site [PS00302] (21-28)
  IPR020189 Translation initiation factor 5A, C-terminal [PF01287] (60-99)
  IPR048670 Translation initiation factor 5A-like, N-terminal [PF21485] (10-45)

Radius of gyration: 20.02 Å; Cα contacts (8 Å, |Δi|>4): 178; chains: 1; boun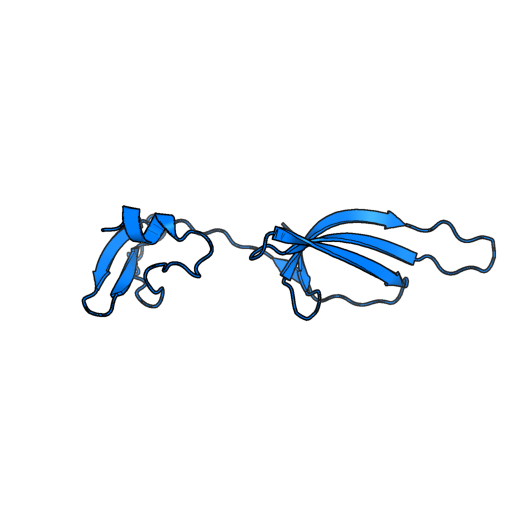ding box: 44×20×57 Å

Foldseek 3Di:
DKWWDPPVATWDWDDWDWDDDPPPDWIKIWTWTAGPQPRDIDIDIGTPPDDTDIDDDDDADWDFDDQDPVQWTFTFRPPDPVRDTDGPHGQADPVGSCNVSSVVRD